Protein AF-A0A4R3TBH5-F1 (afdb_monomer_lite)

Radius of gyration: 34.15 Å; chains: 1; bounding box: 108×65×65 Å

pLDDT: mean 77.6, std 18.36, range [39.84, 97.88]

Secondary structure (DSSP, 8-state):
-------------SHHHHHHHHHHHHHHHHHHTTS--PPPPPHHHHHHHHHHHHHHTT-SSSSSTTTTPEESS-HHHHHHHHHHH---SHHHHHHHHHHHEE-TTTT----HHHHHHHHHHHHHHEE---SPPPTT--SPP-SS-EE--BTTB-S--GGGHHHHTT--

Structure (mmCIF, N/CA/C/O backbone):
data_AF-A0A4R3TBH5-F1
#
_entry.id   AF-A0A4R3TBH5-F1
#
loop_
_atom_site.group_PDB
_atom_site.id
_atom_site.type_symbol
_atom_site.label_atom_id
_atom_site.label_alt_id
_atom_site.label_comp_id
_atom_site.label_asym_id
_atom_site.label_entity_id
_atom_site.label_seq_id
_atom_site.pdbx_PDB_ins_code
_atom_site.Cartn_x
_atom_site.Cartn_y
_atom_site.Cartn_z
_atom_site.occupancy
_atom_site.B_iso_or_equiv
_atom_site.auth_seq_id
_atom_site.auth_comp_id
_atom_site.auth_asym_id
_atom_site.auth_atom_id
_atom_site.pdbx_PDB_model_num
ATOM 1 N N . MET A 1 1 ? 81.057 -55.301 42.235 1.00 45.53 1 MET A N 1
ATOM 2 C CA . MET A 1 1 ? 81.506 -53.895 42.272 1.00 45.53 1 MET A CA 1
ATOM 3 C C . MET A 1 1 ? 81.012 -53.244 40.993 1.00 45.53 1 MET A C 1
ATOM 5 O O . MET A 1 1 ? 81.399 -53.688 39.924 1.00 45.53 1 MET A O 1
ATOM 9 N N . GLY A 1 2 ? 80.065 -52.318 41.104 1.00 40.38 2 GLY A N 1
ATOM 10 C CA . GLY A 1 2 ? 79.446 -51.648 39.961 1.00 40.38 2 GLY A CA 1
ATOM 11 C C . GLY A 1 2 ? 78.121 -51.001 40.361 1.00 40.38 2 GLY A C 1
ATOM 12 O O . GLY A 1 2 ? 77.095 -51.674 40.309 1.00 40.38 2 GLY A O 1
ATOM 13 N N . PRO A 1 3 ? 78.126 -49.740 40.823 1.00 48.41 3 PRO A N 1
ATOM 14 C CA . PRO A 1 3 ? 76.918 -48.948 40.977 1.00 48.41 3 PRO A CA 1
ATOM 15 C C . PRO A 1 3 ? 76.662 -48.136 39.701 1.00 48.41 3 PRO A C 1
ATOM 17 O O . PRO A 1 3 ? 77.588 -47.771 38.980 1.00 48.41 3 PRO A O 1
ATOM 20 N N . GLY A 1 4 ? 75.398 -47.821 39.434 1.00 39.84 4 GLY A N 1
ATOM 21 C CA . GLY A 1 4 ? 75.028 -46.991 38.291 1.00 39.84 4 GLY A CA 1
ATOM 22 C C . GLY A 1 4 ? 73.540 -46.681 38.249 1.00 39.84 4 GLY A C 1
ATOM 23 O O . GLY A 1 4 ? 72.845 -47.100 37.332 1.00 39.84 4 GLY A O 1
ATOM 24 N N . MET A 1 5 ? 73.047 -45.961 39.259 1.00 46.31 5 MET A N 1
ATOM 25 C CA . MET A 1 5 ? 71.768 -45.248 39.189 1.00 46.31 5 MET A CA 1
ATOM 26 C C . MET A 1 5 ? 71.830 -44.178 38.091 1.00 46.31 5 MET A C 1
ATOM 28 O O . MET A 1 5 ? 72.753 -43.367 38.083 1.00 46.31 5 MET A O 1
ATOM 32 N N . SER A 1 6 ? 70.816 -44.109 37.226 1.00 48.06 6 SER A N 1
ATOM 33 C CA . SER A 1 6 ? 70.531 -42.899 36.449 1.00 48.06 6 SER A CA 1
ATOM 34 C C . SER A 1 6 ? 69.022 -42.697 36.301 1.00 48.06 6 SER A C 1
ATOM 36 O O . SER A 1 6 ? 68.305 -43.521 35.731 1.00 48.06 6 SER A O 1
ATOM 38 N N . ASN A 1 7 ? 68.565 -41.596 36.899 1.00 42.12 7 ASN A N 1
ATOM 39 C CA . ASN A 1 7 ? 67.198 -41.091 36.955 1.00 42.12 7 ASN A CA 1
ATOM 40 C C . ASN A 1 7 ? 66.649 -40.776 35.558 1.00 42.12 7 ASN A C 1
ATOM 42 O O . ASN A 1 7 ? 67.279 -40.047 34.794 1.00 42.12 7 ASN A O 1
ATOM 46 N N . LYS A 1 8 ? 65.416 -41.208 35.272 1.00 44.47 8 LYS A N 1
ATOM 47 C CA . LYS A 1 8 ? 64.608 -40.653 34.178 1.00 44.47 8 LYS A CA 1
ATOM 48 C C . LYS A 1 8 ? 63.532 -39.740 34.760 1.00 44.47 8 LYS A C 1
ATOM 50 O O . LYS A 1 8 ? 62.542 -40.196 35.322 1.00 44.47 8 LYS A O 1
ATOM 55 N N . THR A 1 9 ? 63.766 -38.442 34.635 1.00 49.91 9 THR A N 1
ATOM 56 C CA . THR A 1 9 ? 62.827 -37.351 34.898 1.00 49.91 9 THR A CA 1
ATOM 57 C C . THR A 1 9 ? 61.777 -37.274 33.786 1.00 49.91 9 THR A C 1
ATOM 59 O O . THR A 1 9 ? 62.105 -37.152 32.609 1.00 49.91 9 THR A O 1
ATOM 62 N N . THR A 1 10 ? 60.497 -37.329 34.151 1.00 52.97 10 THR A N 1
ATOM 63 C CA . THR A 1 10 ? 59.355 -37.150 33.237 1.00 52.97 10 THR A CA 1
ATOM 64 C C . THR A 1 10 ? 59.022 -35.659 33.087 1.00 52.97 10 THR A C 1
ATOM 66 O O . THR A 1 10 ? 58.769 -35.013 34.108 1.00 52.97 10 THR A O 1
ATOM 69 N N . PRO A 1 11 ? 58.929 -35.075 31.875 1.00 48.72 11 PRO A N 1
ATOM 70 C CA . PRO A 1 11 ? 58.460 -33.702 31.727 1.00 48.72 11 PRO A CA 1
ATOM 71 C C . PRO A 1 11 ? 56.922 -33.669 31.705 1.00 48.72 11 PRO A C 1
ATOM 73 O O . PRO A 1 11 ? 56.281 -33.979 30.703 1.00 48.72 11 PRO A O 1
ATOM 76 N N . ARG A 1 12 ? 56.307 -33.276 32.827 1.00 56.06 12 ARG A N 1
ATOM 77 C CA . ARG A 1 12 ? 54.903 -32.832 32.896 1.00 56.06 12 ARG A CA 1
ATOM 78 C C . ARG A 1 12 ? 54.863 -31.330 32.590 1.00 56.06 12 ARG A C 1
ATOM 80 O O . ARG A 1 12 ? 55.158 -30.539 33.475 1.00 56.06 12 ARG A O 1
ATOM 87 N N . GLY A 1 13 ? 54.524 -30.920 31.363 1.00 53.50 13 GLY A N 1
ATOM 88 C CA . GLY A 1 13 ? 54.484 -29.478 31.053 1.00 53.50 13 GLY A CA 1
ATOM 89 C C . GLY A 1 13 ? 53.771 -29.005 29.783 1.00 53.50 13 GLY A C 1
ATOM 90 O O . GLY A 1 13 ? 53.559 -27.805 29.642 1.00 53.50 13 GLY A O 1
ATOM 91 N N . THR A 1 14 ? 53.361 -29.883 28.865 1.00 52.31 14 THR A N 1
ATOM 92 C CA . THR A 1 14 ? 52.889 -29.446 27.529 1.00 52.31 14 THR A CA 1
ATOM 93 C C . THR A 1 14 ? 51.375 -29.517 27.317 1.00 52.31 14 THR A C 1
ATOM 95 O O . THR A 1 14 ? 50.858 -28.884 26.401 1.00 52.31 14 THR A O 1
ATOM 98 N N . ALA A 1 15 ? 50.628 -30.223 28.170 1.00 49.97 15 ALA A N 1
ATOM 99 C CA . ALA A 1 15 ? 49.200 -30.472 27.937 1.00 49.97 15 ALA A CA 1
ATOM 100 C C . ALA A 1 15 ? 48.269 -29.288 28.283 1.00 49.97 15 ALA A C 1
ATOM 102 O O . ALA A 1 15 ? 47.136 -29.247 27.808 1.00 49.97 15 ALA A O 1
ATOM 103 N N . LEU A 1 16 ? 48.721 -28.313 29.084 1.00 48.28 16 LEU A N 1
ATOM 104 C CA . LEU A 1 16 ? 47.851 -27.233 29.578 1.00 48.28 16 LEU A CA 1
ATOM 105 C C . LEU A 1 16 ? 47.762 -26.026 28.627 1.00 48.28 16 LEU A C 1
ATOM 107 O O . LEU A 1 16 ? 46.744 -25.341 28.599 1.00 48.28 16 LEU A O 1
ATOM 111 N N . ARG A 1 17 ? 48.783 -25.784 27.793 1.00 49.38 17 ARG A N 1
ATOM 112 C CA . ARG A 1 17 ? 48.779 -24.653 26.843 1.00 49.38 17 ARG A CA 1
ATOM 113 C C . ARG A 1 17 ? 47.897 -24.889 25.613 1.00 49.38 17 ARG A C 1
ATOM 115 O O . ARG A 1 17 ? 47.441 -23.927 25.007 1.00 49.38 17 ARG A O 1
ATOM 122 N N . LEU A 1 18 ? 47.611 -26.147 25.272 1.00 46.03 18 LEU A N 1
ATOM 123 C CA . LEU A 1 18 ? 46.860 -26.481 24.059 1.00 46.03 18 LEU A CA 1
ATOM 124 C C . LEU A 1 18 ? 45.334 -26.409 24.247 1.00 46.03 18 LEU A C 1
ATOM 126 O O . LEU A 1 18 ? 44.622 -26.152 23.286 1.00 46.03 18 LEU A O 1
ATOM 130 N N . ARG A 1 19 ? 44.813 -26.565 25.475 1.00 50.53 19 ARG A N 1
ATOM 131 C CA . ARG A 1 19 ? 43.356 -26.507 25.725 1.00 50.53 19 ARG A CA 1
ATOM 132 C C . ARG A 1 19 ? 42.784 -25.090 25.846 1.00 50.53 19 ARG A C 1
ATOM 134 O O . ARG A 1 19 ? 41.609 -24.897 25.554 1.00 50.53 19 ARG A O 1
ATOM 141 N N . LEU A 1 20 ? 43.600 -24.103 26.217 1.00 46.81 20 LEU A N 1
ATOM 142 C CA . LEU A 1 20 ? 43.187 -22.692 26.273 1.00 46.81 20 LEU A CA 1
ATOM 143 C C . LEU A 1 20 ? 43.110 -22.047 24.879 1.00 46.81 20 LEU A C 1
ATOM 145 O O . LEU A 1 20 ? 42.206 -21.256 24.624 1.00 46.81 20 LEU A O 1
ATOM 149 N N . ALA A 1 21 ? 43.995 -22.435 23.955 1.00 49.59 21 ALA A N 1
ATOM 150 C CA . ALA A 1 21 ? 43.977 -21.930 22.581 1.00 49.59 21 ALA A CA 1
ATOM 151 C C . ALA A 1 21 ? 42.740 -22.409 21.796 1.00 49.59 21 ALA A C 1
ATOM 153 O O . ALA A 1 21 ? 42.137 -21.635 21.058 1.00 49.59 21 ALA A O 1
ATOM 154 N N . SER A 1 22 ? 42.308 -23.660 21.992 1.00 52.25 22 SER A N 1
ATOM 155 C CA . SER A 1 22 ? 41.132 -24.216 21.306 1.00 52.25 22 SER A CA 1
ATOM 156 C C . SER A 1 22 ? 39.809 -23.617 21.793 1.00 52.25 22 SER A C 1
ATOM 158 O O . SER A 1 22 ? 38.912 -23.394 20.986 1.00 52.25 22 SER A O 1
ATOM 160 N N . ALA A 1 23 ? 39.683 -23.310 23.088 1.00 51.31 23 ALA A N 1
ATOM 161 C CA . ALA A 1 23 ? 38.481 -22.672 23.626 1.00 51.31 23 ALA A CA 1
ATOM 162 C C . ALA A 1 23 ? 38.328 -21.223 23.127 1.00 51.31 23 ALA A C 1
ATOM 164 O O . ALA A 1 23 ? 37.222 -20.800 22.797 1.00 51.31 23 ALA A O 1
ATOM 165 N N . LEU A 1 24 ? 39.432 -20.479 22.987 1.00 52.69 24 LEU A N 1
ATOM 166 C CA . LEU A 1 24 ? 39.402 -19.102 22.485 1.00 52.69 24 LEU A CA 1
ATOM 167 C C . LEU A 1 24 ? 39.032 -19.038 20.988 1.00 52.69 24 LEU A C 1
ATOM 169 O O . LEU A 1 24 ? 38.261 -18.176 20.575 1.00 52.69 24 LEU A O 1
ATOM 173 N N . VAL A 1 25 ? 39.524 -19.989 20.185 1.00 53.66 25 VAL A N 1
ATOM 174 C CA . VAL A 1 25 ? 39.251 -20.056 18.737 1.00 53.66 25 VAL A CA 1
ATOM 175 C C . VAL A 1 25 ? 37.814 -20.500 18.440 1.00 53.66 25 VAL A C 1
ATOM 177 O O . VAL A 1 25 ? 37.163 -19.912 17.580 1.00 53.66 25 VAL A O 1
ATOM 180 N N . VAL A 1 26 ? 37.277 -21.478 19.177 1.00 54.00 26 VAL A N 1
ATOM 181 C CA . VAL A 1 26 ? 35.885 -21.941 18.995 1.00 54.00 26 VAL A CA 1
ATOM 182 C C . VAL A 1 26 ? 34.874 -20.867 19.419 1.00 54.00 26 VAL A C 1
ATOM 184 O O . VAL A 1 26 ? 33.844 -20.703 18.769 1.00 54.00 26 VAL A O 1
ATOM 187 N N . THR A 1 27 ? 35.190 -20.072 20.447 1.00 53.66 27 THR A N 1
ATOM 188 C CA . THR A 1 27 ? 34.311 -18.977 20.895 1.00 53.66 27 THR A CA 1
ATOM 189 C C . THR A 1 27 ? 34.286 -17.813 19.892 1.00 53.66 27 THR A C 1
ATOM 191 O O . THR A 1 27 ? 33.215 -17.272 19.625 1.00 53.66 27 THR A O 1
ATOM 194 N N . SER A 1 28 ? 35.419 -17.481 19.255 1.00 53.31 28 SER A N 1
ATOM 195 C CA . SER A 1 28 ? 35.467 -16.467 18.182 1.00 53.31 28 SER A CA 1
ATOM 196 C C . SER A 1 28 ? 34.707 -16.873 16.914 1.00 53.31 28 SER A C 1
ATOM 198 O O . SER A 1 28 ? 34.148 -16.011 16.239 1.00 53.31 28 SER A O 1
ATOM 200 N N . ILE A 1 29 ? 34.640 -18.169 16.591 1.00 53.88 29 ILE A N 1
ATOM 201 C CA . ILE A 1 29 ? 33.899 -18.658 15.416 1.00 53.88 29 ILE A CA 1
ATOM 202 C C . ILE A 1 29 ? 32.378 -18.579 15.646 1.00 53.88 29 ILE A C 1
ATOM 204 O O . ILE A 1 29 ? 31.646 -18.200 14.734 1.00 53.88 29 ILE A O 1
ATOM 208 N N . CYS A 1 30 ? 31.889 -18.840 16.865 1.00 52.09 30 CYS A N 1
ATOM 209 C CA . CYS A 1 30 ? 30.459 -18.720 17.184 1.00 52.09 30 CYS A CA 1
ATOM 210 C C . CYS A 1 30 ? 29.938 -17.272 17.174 1.00 52.09 30 CYS A C 1
ATOM 212 O O . CYS A 1 30 ? 28.779 -17.054 16.835 1.00 52.09 30 CYS A O 1
ATOM 214 N N . VAL A 1 31 ? 30.765 -16.276 17.512 1.00 54.19 31 VAL A N 1
ATOM 215 C CA . VAL A 1 31 ? 30.339 -14.861 17.501 1.00 54.19 31 VAL A CA 1
ATOM 216 C C . VAL A 1 31 ? 30.201 -14.320 16.070 1.00 54.19 31 VAL A C 1
ATOM 218 O O . VAL A 1 31 ? 29.324 -13.500 15.807 1.00 54.19 31 VAL A O 1
ATOM 221 N N . ALA A 1 32 ? 31.003 -14.814 15.121 1.00 54.16 32 ALA A N 1
ATOM 222 C CA . ALA A 1 32 ? 30.981 -14.346 13.734 1.00 54.16 32 ALA A CA 1
ATOM 223 C C . ALA A 1 32 ? 29.766 -14.840 12.923 1.00 54.16 32 ALA A C 1
ATOM 225 O O . ALA A 1 32 ? 29.338 -14.158 11.995 1.00 54.16 32 ALA A O 1
ATOM 226 N N . LEU A 1 33 ? 29.180 -15.995 13.267 1.00 54.25 33 LEU A N 1
ATOM 227 C CA . LEU A 1 33 ? 28.026 -16.540 12.534 1.00 54.25 33 LEU A CA 1
ATOM 228 C C . LEU A 1 33 ? 26.686 -15.874 12.892 1.00 54.25 33 LEU A C 1
ATOM 230 O O . LEU A 1 33 ? 25.725 -16.015 12.142 1.00 54.25 33 LEU A O 1
ATOM 234 N N . CYS A 1 34 ? 26.608 -15.133 13.998 1.00 52.22 34 CYS A N 1
ATOM 235 C CA . CYS A 1 34 ? 25.347 -14.568 14.489 1.00 52.22 34 CYS A CA 1
ATOM 236 C C . CYS A 1 34 ? 25.100 -13.104 14.076 1.00 52.22 34 CYS A C 1
ATOM 238 O O . CYS A 1 34 ? 24.069 -12.551 14.448 1.00 52.22 34 CYS A O 1
ATOM 240 N N . ALA A 1 35 ? 26.018 -12.458 13.344 1.00 57.47 35 ALA A N 1
ATOM 241 C CA . ALA A 1 35 ? 26.038 -10.993 13.225 1.00 57.47 35 ALA A CA 1
ATOM 242 C C . ALA A 1 35 ? 25.797 -10.406 11.821 1.00 57.47 35 ALA A C 1
ATOM 244 O O . ALA A 1 35 ? 25.933 -9.198 11.664 1.00 57.47 35 ALA A O 1
ATOM 245 N N . ASN A 1 36 ? 25.424 -11.192 10.805 1.00 55.31 36 ASN A N 1
ATOM 246 C CA . ASN A 1 36 ? 25.285 -10.655 9.443 1.00 55.31 36 ASN A CA 1
ATOM 247 C C . ASN A 1 36 ? 23.892 -10.887 8.838 1.00 55.31 36 ASN A C 1
ATOM 249 O O . ASN A 1 36 ? 23.734 -11.582 7.838 1.00 55.31 36 ASN A O 1
ATOM 253 N N . THR A 1 37 ? 22.862 -10.280 9.432 1.00 61.84 37 THR A N 1
ATOM 254 C CA . THR A 1 37 ? 21.603 -10.042 8.713 1.00 61.84 37 THR A CA 1
ATOM 255 C C . THR A 1 37 ? 21.818 -8.852 7.782 1.00 61.84 37 THR A C 1
ATOM 257 O O . THR A 1 37 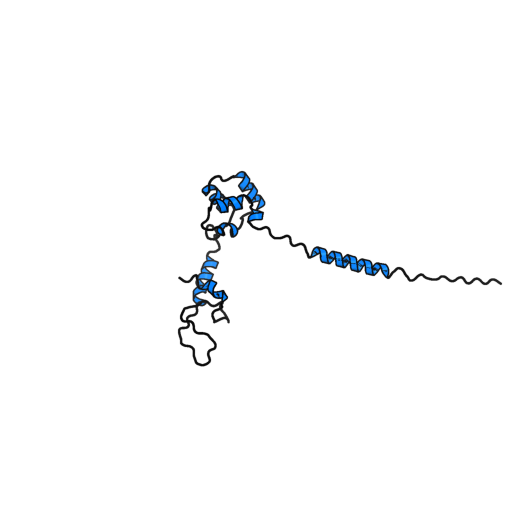? 21.824 -7.707 8.236 1.00 61.84 37 THR A O 1
ATOM 260 N N . ALA A 1 38 ? 22.052 -9.108 6.493 1.00 69.00 38 ALA A N 1
ATOM 261 C CA . ALA A 1 38 ? 22.072 -8.041 5.496 1.00 69.00 38 ALA A CA 1
ATOM 262 C C . ALA A 1 38 ? 20.735 -7.270 5.546 1.00 69.00 38 ALA A C 1
ATOM 264 O O . ALA A 1 38 ? 19.687 -7.903 5.718 1.00 69.00 38 ALA A O 1
ATOM 265 N N . PRO A 1 39 ? 20.747 -5.930 5.440 1.00 75.12 39 PRO A N 1
ATOM 266 C CA . PRO A 1 39 ? 19.519 -5.147 5.440 1.00 75.12 39 PRO A CA 1
ATOM 267 C C . PRO A 1 39 ? 18.619 -5.585 4.280 1.00 75.12 39 PRO A C 1
ATOM 269 O O . PRO A 1 39 ? 19.092 -5.801 3.164 1.00 75.12 39 PRO A O 1
ATOM 272 N N . VAL A 1 40 ? 17.320 -5.734 4.554 1.00 77.75 40 VAL A N 1
ATOM 273 C CA . VAL A 1 40 ? 16.323 -5.982 3.506 1.00 77.75 40 VAL A CA 1
ATOM 274 C C . VAL A 1 40 ? 16.304 -4.747 2.596 1.00 77.75 40 VAL A C 1
ATOM 276 O O . VAL A 1 40 ? 16.141 -3.643 3.121 1.00 77.75 40 VAL A O 1
ATOM 279 N N . PRO A 1 41 ? 16.501 -4.898 1.274 1.00 85.69 41 PRO A N 1
ATOM 280 C CA . PRO A 1 41 ? 16.527 -3.762 0.360 1.00 85.69 41 PRO A CA 1
ATOM 281 C C . PRO A 1 41 ? 15.173 -3.053 0.363 1.00 85.69 41 PRO A C 1
ATOM 283 O O . PRO A 1 41 ? 14.124 -3.703 0.382 1.00 85.69 41 PRO A O 1
ATOM 286 N N . SER A 1 42 ? 15.189 -1.720 0.352 1.00 89.00 42 SER A N 1
ATOM 287 C CA . SER A 1 42 ? 13.956 -0.946 0.214 1.00 89.00 42 SER A CA 1
ATOM 288 C C . SER A 1 42 ? 13.378 -1.104 -1.201 1.00 89.00 42 SER A C 1
ATOM 290 O O . SER A 1 42 ? 14.117 -1.446 -2.126 1.00 89.00 42 SER A O 1
ATOM 292 N N . PRO A 1 43 ? 12.086 -0.809 -1.434 1.00 87.56 43 PRO A N 1
ATOM 293 C CA . PRO A 1 43 ? 11.524 -0.811 -2.787 1.00 87.56 43 PRO A CA 1
ATOM 294 C C . PRO A 1 43 ? 12.276 0.107 -3.763 1.00 87.56 43 PRO A C 1
ATOM 296 O O . PRO A 1 43 ? 12.422 -0.231 -4.936 1.00 87.56 43 PRO A O 1
ATOM 299 N N . ALA A 1 44 ? 12.812 1.232 -3.279 1.00 89.81 44 ALA A N 1
ATOM 300 C CA . ALA A 1 44 ? 13.654 2.112 -4.083 1.00 89.81 44 ALA A CA 1
ATOM 301 C C . ALA A 1 44 ? 14.973 1.427 -4.482 1.00 89.81 44 ALA A C 1
ATOM 303 O O . ALA A 1 44 ? 15.355 1.478 -5.650 1.00 89.81 44 ALA A O 1
ATOM 304 N N . ASP A 1 45 ? 15.620 0.714 -3.553 1.00 91.44 45 ASP A N 1
ATOM 305 C CA . ASP A 1 45 ? 16.836 -0.064 -3.846 1.00 91.44 45 ASP A CA 1
ATOM 306 C C . ASP A 1 45 ? 16.547 -1.241 -4.788 1.00 91.44 45 ASP A C 1
ATOM 308 O O . ASP A 1 45 ? 17.385 -1.630 -5.599 1.00 91.44 45 ASP A O 1
ATOM 312 N N . GLN A 1 46 ? 15.355 -1.823 -4.671 1.00 91.62 46 GLN A N 1
ATOM 313 C CA . GLN A 1 46 ? 14.960 -3.036 -5.374 1.00 91.62 46 GLN A CA 1
ATOM 314 C C . GLN A 1 46 ? 14.522 -2.781 -6.823 1.00 91.62 46 GLN A C 1
ATOM 316 O O . GLN A 1 46 ? 14.772 -3.627 -7.683 1.00 91.62 46 GLN A O 1
ATOM 321 N N . TYR A 1 47 ? 13.878 -1.641 -7.097 1.00 94.69 47 TYR A N 1
ATOM 322 C CA . TYR A 1 47 ? 13.297 -1.331 -8.411 1.00 94.69 47 TYR A CA 1
ATOM 323 C C . TYR A 1 47 ? 13.915 -0.112 -9.108 1.00 94.69 47 TYR A C 1
ATOM 325 O O . TYR A 1 47 ? 13.657 0.083 -10.294 1.00 94.69 47 TYR A O 1
ATOM 333 N N . GLY A 1 48 ? 14.745 0.690 -8.430 1.00 93.75 48 GLY A N 1
ATOM 334 C CA . GLY A 1 48 ? 15.551 1.755 -9.041 1.00 93.75 48 GLY A CA 1
ATOM 335 C C . GLY A 1 48 ? 14.775 2.633 -10.030 1.00 93.75 48 GLY A C 1
ATOM 336 O O . GLY A 1 48 ? 13.855 3.345 -9.641 1.00 93.75 48 GLY A O 1
ATOM 337 N N . ALA A 1 49 ? 15.124 2.546 -11.319 1.00 94.62 49 ALA A N 1
ATOM 338 C CA . ALA A 1 49 ? 14.498 3.322 -12.394 1.00 94.62 49 ALA A CA 1
ATOM 339 C C . ALA A 1 49 ? 12.975 3.133 -12.484 1.00 94.62 49 ALA A C 1
ATOM 341 O O . ALA A 1 49 ? 12.251 4.115 -12.602 1.00 94.62 49 ALA A O 1
ATOM 342 N N . LEU A 1 50 ? 12.473 1.900 -12.336 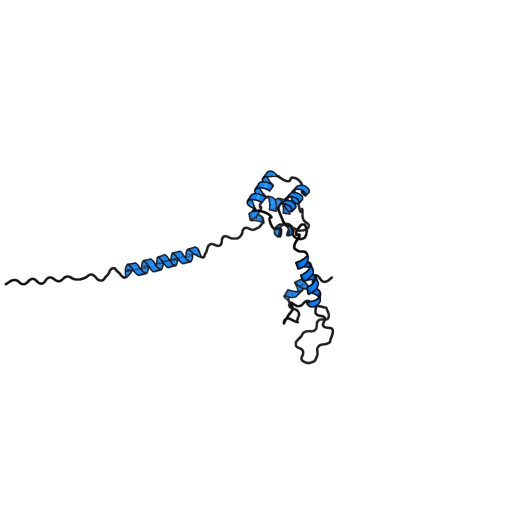1.00 96.12 50 LEU A N 1
ATOM 343 C CA . LEU A 1 50 ? 11.030 1.646 -12.325 1.00 96.12 50 LEU A CA 1
ATOM 344 C C . LEU A 1 50 ? 10.354 2.392 -11.166 1.00 96.12 50 LEU A C 1
ATOM 346 O O . LEU A 1 50 ? 9.281 2.958 -11.342 1.00 96.12 50 LEU A O 1
ATOM 350 N N . PHE A 1 51 ? 10.979 2.409 -9.985 1.00 95.94 51 PHE A N 1
ATOM 351 C CA . PHE A 1 51 ? 10.451 3.150 -8.841 1.00 95.94 51 PHE A CA 1
ATOM 352 C C . PHE A 1 51 ? 10.413 4.654 -9.128 1.00 95.94 51 PHE A C 1
ATOM 354 O O . PHE A 1 51 ? 9.368 5.273 -8.943 1.00 95.94 51 PHE A O 1
ATOM 361 N N . SER A 1 52 ? 11.510 5.231 -9.623 1.00 95.19 52 SER A N 1
ATOM 362 C CA . SER A 1 52 ? 11.560 6.651 -9.992 1.00 95.19 52 SER A CA 1
ATOM 363 C C . SER A 1 52 ? 10.486 7.013 -11.016 1.00 95.19 52 SER A C 1
ATOM 365 O O . SER A 1 52 ? 9.695 7.921 -10.765 1.00 95.19 52 SER A O 1
ATOM 367 N N . ASP A 1 53 ? 10.376 6.251 -12.104 1.00 95.56 53 ASP A N 1
ATOM 368 C CA . ASP A 1 53 ? 9.413 6.521 -13.172 1.00 95.56 53 ASP A CA 1
ATOM 369 C C . ASP A 1 53 ? 7.970 6.475 -12.658 1.00 95.56 53 ASP A C 1
ATOM 371 O O . ASP A 1 53 ? 7.153 7.326 -13.017 1.00 95.56 53 ASP A O 1
ATOM 375 N N . VAL A 1 54 ? 7.646 5.521 -11.779 1.00 95.31 54 VAL A N 1
ATOM 376 C CA . VAL A 1 54 ? 6.313 5.407 -11.167 1.00 95.31 54 VAL A CA 1
ATOM 377 C C . VAL A 1 54 ? 5.992 6.618 -10.287 1.00 95.31 54 VAL A C 1
ATOM 379 O O . VAL A 1 54 ? 4.889 7.166 -10.383 1.00 95.31 54 VAL A O 1
ATOM 382 N N . GLN A 1 55 ? 6.942 7.059 -9.457 1.00 94.06 55 GLN A N 1
ATOM 383 C CA . GLN A 1 55 ? 6.740 8.181 -8.537 1.00 94.06 55 GLN A CA 1
ATOM 384 C C . GLN A 1 55 ? 6.686 9.531 -9.271 1.00 94.06 55 GLN A C 1
ATOM 386 O O . GLN A 1 55 ? 5.872 10.389 -8.924 1.00 94.06 55 GLN A O 1
ATOM 391 N N . GLU A 1 56 ? 7.517 9.722 -10.297 1.00 94.69 56 GLU A N 1
ATOM 392 C CA . GLU A 1 56 ? 7.604 10.967 -11.069 1.00 9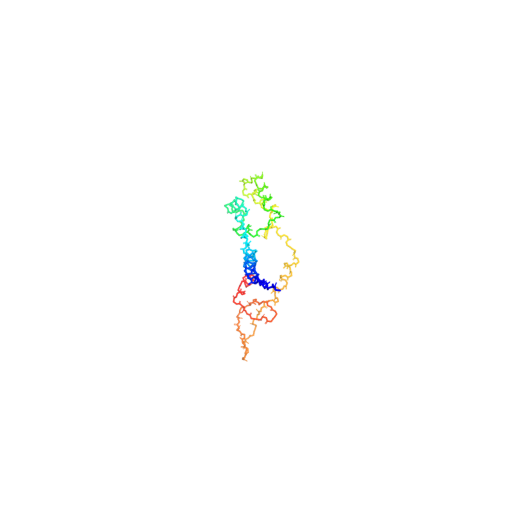4.69 56 GLU A CA 1
ATOM 393 C C . GLU A 1 56 ? 6.404 11.157 -12.001 1.00 94.69 56 GLU A C 1
ATOM 395 O O . GLU A 1 56 ? 5.849 12.256 -12.075 1.00 94.69 56 GLU A O 1
ATOM 400 N N . ASN A 1 57 ? 5.939 10.084 -12.653 1.00 94.75 57 ASN A N 1
ATOM 401 C CA . ASN A 1 57 ? 4.774 10.137 -13.543 1.00 94.75 57 ASN A CA 1
ATOM 402 C C . ASN A 1 57 ? 3.430 10.136 -12.796 1.00 94.75 57 ASN A C 1
ATOM 404 O O . ASN A 1 57 ? 2.388 10.270 -13.439 1.00 94.75 57 ASN A O 1
ATOM 408 N N . LYS A 1 58 ? 3.431 9.985 -11.460 1.00 93.44 58 LYS A N 1
ATOM 409 C CA . LYS A 1 58 ? 2.234 10.015 -10.594 1.00 93.44 58 LYS A CA 1
ATOM 410 C C . LYS A 1 58 ? 1.081 9.162 -11.135 1.00 93.44 58 LYS A C 1
ATOM 412 O O . LYS A 1 58 ? -0.066 9.596 -11.207 1.00 93.44 58 LYS A O 1
ATOM 417 N N . ILE A 1 59 ? 1.397 7.932 -11.540 1.00 95.19 59 ILE A N 1
ATOM 418 C CA . ILE A 1 59 ? 0.434 7.017 -12.179 1.00 95.19 59 ILE A CA 1
ATOM 419 C C . ILE A 1 59 ? -0.625 6.451 -11.207 1.00 95.19 59 ILE A C 1
ATOM 421 O O . ILE A 1 59 ? -1.565 5.778 -11.642 1.00 95.19 59 ILE A O 1
ATOM 425 N N . PHE A 1 60 ? -0.465 6.717 -9.907 1.00 94.31 60 PHE A N 1
ATOM 426 C CA . PHE A 1 60 ? -1.391 6.397 -8.820 1.00 94.31 60 PHE A CA 1
ATOM 427 C C . PHE A 1 60 ? -1.762 7.666 -8.040 1.00 94.31 60 PHE A C 1
ATOM 429 O O . PHE A 1 60 ? -1.057 8.671 -8.117 1.00 94.31 60 PHE A O 1
ATOM 436 N N . GLU A 1 61 ? -2.868 7.611 -7.290 1.00 89.19 61 GLU A N 1
ATOM 437 C CA . GLU A 1 61 ? -3.398 8.759 -6.534 1.00 89.19 61 GLU A CA 1
ATOM 438 C C . GLU A 1 61 ? -2.430 9.259 -5.452 1.00 89.19 61 GLU A C 1
ATOM 440 O O . GLU A 1 61 ? -2.375 10.458 -5.172 1.00 89.19 61 GLU A O 1
ATOM 445 N N . ASP A 1 62 ? -1.629 8.356 -4.881 1.00 90.12 62 ASP A N 1
ATOM 446 C CA . ASP A 1 62 ? -0.618 8.667 -3.879 1.00 90.12 62 ASP A CA 1
ATOM 447 C C . ASP A 1 62 ? 0.709 7.925 -4.134 1.00 90.12 62 ASP A C 1
ATOM 449 O O . ASP A 1 62 ? 0.779 6.922 -4.846 1.00 90.12 62 ASP A O 1
ATOM 453 N N . GLY A 1 63 ? 1.786 8.429 -3.523 1.00 87.88 63 GLY A N 1
ATOM 454 C CA . GLY A 1 63 ? 3.139 7.878 -3.665 1.00 87.88 63 GLY A CA 1
ATOM 455 C C . GLY A 1 63 ? 3.437 6.647 -2.801 1.00 87.88 63 GLY A C 1
ATOM 456 O O . GLY A 1 63 ? 4.569 6.168 -2.816 1.00 87.88 63 GLY A O 1
ATOM 457 N N . LYS A 1 64 ? 2.470 6.156 -2.022 1.00 91.88 64 LYS A N 1
ATOM 458 C CA . LYS A 1 64 ? 2.578 4.952 -1.188 1.00 91.88 64 LYS A CA 1
ATOM 459 C C . LYS A 1 64 ? 1.952 3.733 -1.870 1.00 91.88 64 LYS A C 1
ATOM 461 O O . LYS A 1 64 ? 2.392 2.615 -1.618 1.00 91.88 64 LYS A O 1
ATOM 466 N N . THR A 1 65 ? 1.013 3.942 -2.789 1.00 92.94 65 THR A N 1
ATOM 467 C CA . THR A 1 65 ? 0.319 2.883 -3.530 1.00 92.94 65 THR A CA 1
ATOM 468 C C . THR A 1 65 ? 1.289 1.877 -4.164 1.00 92.94 65 THR A C 1
ATOM 470 O O . THR A 1 65 ? 1.091 0.671 -4.036 1.00 92.94 65 THR A O 1
AT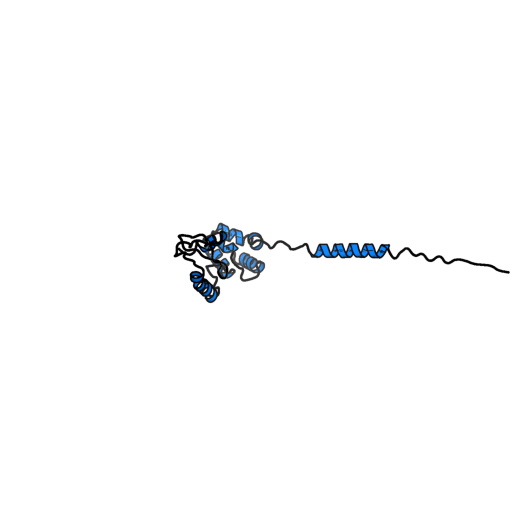OM 473 N N . PHE A 1 66 ? 2.367 2.341 -4.810 1.00 94.25 66 PHE A N 1
ATOM 474 C CA . PHE A 1 66 ? 3.365 1.442 -5.404 1.00 94.25 66 PHE A CA 1
ATOM 475 C C . PHE A 1 66 ? 4.296 0.798 -4.368 1.00 94.25 66 PHE A C 1
ATOM 477 O O . PHE A 1 66 ? 4.672 -0.359 -4.519 1.00 94.25 66 PHE A O 1
ATOM 484 N N . VAL A 1 67 ? 4.632 1.516 -3.292 1.00 93.81 67 VAL A N 1
ATOM 485 C CA . VAL A 1 67 ? 5.455 0.996 -2.183 1.00 93.81 67 VAL A CA 1
ATOM 486 C C . VAL A 1 67 ? 4.781 -0.201 -1.508 1.00 93.81 67 VAL A C 1
ATOM 488 O O . VAL A 1 67 ? 5.462 -1.133 -1.090 1.00 93.81 67 VAL A O 1
ATOM 491 N N . ASP A 1 68 ? 3.450 -0.185 -1.432 1.00 93.19 68 ASP A N 1
ATOM 492 C CA . ASP A 1 68 ? 2.647 -1.266 -0.855 1.00 93.19 68 ASP A CA 1
ATOM 493 C C . ASP A 1 68 ? 2.280 -2.358 -1.879 1.00 93.19 68 ASP A C 1
ATOM 495 O O . ASP A 1 68 ? 1.613 -3.338 -1.534 1.00 93.19 68 ASP A O 1
ATOM 499 N N . ALA A 1 69 ? 2.698 -2.212 -3.141 1.00 94.06 69 ALA A N 1
ATOM 500 C CA . ALA A 1 69 ? 2.429 -3.193 -4.177 1.00 94.06 69 ALA A CA 1
ATOM 501 C C . ALA A 1 69 ? 3.320 -4.433 -4.015 1.00 94.06 69 ALA A C 1
ATOM 503 O O . ALA A 1 69 ? 4.525 -4.353 -3.778 1.00 94.06 69 ALA A O 1
ATOM 504 N N . VAL A 1 70 ? 2.724 -5.611 -4.190 1.00 93.81 70 VAL A N 1
ATOM 505 C CA . VAL A 1 70 ? 3.419 -6.893 -4.043 1.00 93.81 70 VAL A CA 1
ATOM 506 C C . VAL A 1 70 ? 3.842 -7.401 -5.424 1.00 93.81 70 VAL A C 1
ATOM 508 O O . VAL A 1 70 ? 2.978 -7.560 -6.291 1.00 93.81 70 VAL A O 1
ATOM 511 N N . PRO A 1 71 ? 5.133 -7.686 -5.668 1.00 95.25 71 PRO A N 1
ATOM 512 C CA . PRO A 1 71 ? 5.575 -8.215 -6.954 1.00 95.25 71 PRO A CA 1
ATOM 513 C C . PRO A 1 71 ? 5.006 -9.619 -7.186 1.00 95.25 71 PRO A C 1
ATOM 515 O O . PRO A 1 71 ? 4.986 -10.459 -6.286 1.00 95.25 71 PRO A O 1
ATOM 518 N N . ARG A 1 72 ? 4.553 -9.902 -8.411 1.00 94.81 72 ARG A N 1
ATOM 519 C CA . ARG A 1 72 ? 4.023 -11.228 -8.783 1.00 94.81 72 ARG A CA 1
ATOM 520 C C . ARG A 1 72 ? 5.120 -12.264 -9.009 1.00 94.81 72 ARG A C 1
ATOM 522 O O . ARG A 1 72 ? 4.868 -13.459 -8.887 1.00 94.81 72 ARG A O 1
ATOM 529 N N . THR A 1 73 ? 6.316 -11.813 -9.372 1.00 95.00 73 THR A N 1
ATOM 530 C CA . THR A 1 73 ? 7.488 -12.656 -9.632 1.00 95.00 73 THR A CA 1
ATOM 531 C C . THR A 1 73 ? 8.735 -12.048 -9.006 1.00 95.00 73 THR A C 1
ATOM 533 O O . THR A 1 73 ? 8.686 -10.956 -8.452 1.00 95.00 73 THR A O 1
ATOM 536 N N . ASP A 1 74 ? 9.867 -12.737 -9.128 1.00 95.25 74 ASP A N 1
ATOM 537 C CA . ASP A 1 74 ? 11.148 -12.224 -8.657 1.00 95.25 74 ASP A CA 1
ATOM 538 C C . ASP A 1 74 ? 11.456 -10.806 -9.216 1.00 95.25 74 ASP A C 1
ATOM 540 O O . ASP A 1 74 ? 11.328 -10.591 -10.430 1.00 95.25 74 ASP A O 1
ATOM 544 N N . PRO A 1 75 ? 11.878 -9.849 -8.367 1.00 94.88 75 PRO A N 1
ATOM 545 C CA . PRO A 1 75 ? 12.170 -8.470 -8.758 1.00 94.88 75 PRO A CA 1
ATOM 546 C C . PRO A 1 75 ? 13.152 -8.338 -9.922 1.00 94.88 75 PRO A C 1
ATOM 548 O O . PRO A 1 75 ? 12.930 -7.521 -10.813 1.00 94.88 75 PRO A O 1
ATOM 551 N N . ALA A 1 76 ? 14.199 -9.168 -9.987 1.00 95.00 76 ALA A N 1
ATOM 552 C CA . ALA A 1 76 ? 15.159 -9.107 -11.089 1.00 95.00 76 ALA A CA 1
ATOM 553 C C . ALA A 1 76 ? 14.515 -9.531 -12.418 1.00 95.00 76 ALA A C 1
ATOM 555 O O . ALA A 1 76 ? 14.880 -9.052 -13.493 1.00 95.00 76 ALA A O 1
ATOM 556 N N . THR A 1 77 ? 13.517 -10.416 -12.372 1.00 97.12 77 THR A N 1
ATOM 557 C CA . THR A 1 77 ? 12.724 -10.772 -13.555 1.00 97.12 77 THR A CA 1
ATOM 558 C C . THR A 1 77 ? 11.819 -9.627 -13.991 1.00 97.12 77 THR A C 1
ATOM 560 O O . THR A 1 77 ? 11.767 -9.339 -15.185 1.00 97.12 77 THR A O 1
ATOM 563 N N . ILE A 1 78 ? 11.174 -8.940 -13.047 1.00 97.12 78 ILE A N 1
ATOM 564 C CA . ILE A 1 78 ? 10.348 -7.762 -13.340 1.00 97.12 78 ILE A CA 1
ATOM 565 C C . ILE A 1 78 ? 11.203 -6.655 -13.962 1.00 97.12 78 ILE A C 1
ATOM 567 O O . ILE A 1 78 ? 10.838 -6.130 -15.010 1.00 97.12 78 ILE A O 1
ATOM 571 N N . MET A 1 79 ? 12.381 -6.367 -13.401 1.00 97.00 79 MET A N 1
ATOM 572 C CA . MET A 1 79 ? 13.286 -5.353 -13.951 1.00 97.00 79 MET A CA 1
ATOM 573 C C . MET A 1 79 ? 13.775 -5.709 -15.360 1.00 97.00 79 MET A C 1
ATOM 575 O O . MET A 1 79 ? 13.801 -4.846 -16.229 1.00 97.00 79 MET A O 1
ATOM 579 N N . ARG A 1 80 ? 14.063 -6.984 -15.660 1.00 96.94 80 ARG A N 1
ATOM 580 C CA . ARG A 1 80 ? 14.377 -7.402 -17.043 1.00 96.94 80 ARG A CA 1
ATOM 581 C C . ARG A 1 80 ? 13.212 -7.181 -18.007 1.00 96.94 80 ARG A C 1
ATOM 583 O O . ARG A 1 80 ? 13.437 -6.776 -19.143 1.00 96.94 80 ARG A O 1
ATOM 590 N N . LYS A 1 81 ? 11.978 -7.457 -17.578 1.00 97.12 81 LYS A N 1
ATOM 591 C CA . LYS A 1 81 ? 10.786 -7.182 -18.392 1.00 97.12 81 LYS A CA 1
ATOM 592 C C . LYS A 1 81 ? 10.579 -5.683 -18.590 1.00 97.12 81 LYS A C 1
ATOM 594 O O . LYS A 1 81 ? 10.220 -5.280 -19.688 1.00 97.12 81 LYS A O 1
ATOM 599 N N . PHE A 1 82 ? 10.834 -4.878 -17.561 1.00 97.00 82 PHE A N 1
ATOM 600 C CA . PHE A 1 82 ? 10.759 -3.422 -17.629 1.00 97.00 82 PHE A CA 1
ATOM 601 C C . PHE A 1 82 ? 11.748 -2.864 -18.658 1.00 97.00 82 PHE A C 1
ATOM 603 O O . PHE A 1 82 ? 11.346 -2.143 -19.566 1.00 97.00 82 PHE A O 1
ATOM 610 N N . GLU A 1 83 ? 13.007 -3.306 -18.603 1.00 95.62 83 GLU A N 1
ATOM 611 C CA . GLU A 1 83 ? 14.046 -2.934 -19.572 1.00 95.62 83 GLU A CA 1
ATOM 612 C C . GLU A 1 83 ? 13.745 -3.401 -21.004 1.00 95.62 83 GLU A C 1
ATOM 614 O O . GLU A 1 83 ? 14.212 -2.793 -21.966 1.00 95.62 83 GLU A O 1
ATOM 619 N N . ALA A 1 84 ? 12.980 -4.483 -21.170 1.00 96.06 84 ALA A N 1
ATOM 620 C CA . ALA A 1 84 ? 12.556 -4.963 -22.482 1.00 96.06 84 ALA A CA 1
ATOM 621 C C . ALA A 1 84 ? 11.336 -4.200 -23.023 1.00 96.06 84 ALA A C 1
ATOM 623 O O . ALA A 1 84 ? 11.269 -3.926 -24.219 1.00 96.06 84 ALA A O 1
ATOM 624 N N . ALA A 1 85 ? 10.374 -3.872 -22.157 1.00 94.94 85 ALA A N 1
ATOM 625 C CA . ALA A 1 85 ? 9.139 -3.192 -22.529 1.00 94.94 85 ALA A CA 1
ATOM 626 C C . ALA A 1 85 ? 9.335 -1.685 -22.737 1.00 94.94 85 ALA A C 1
ATOM 628 O O . ALA A 1 85 ? 8.701 -1.123 -23.624 1.00 94.94 85 ALA A O 1
ATOM 629 N N . LYS A 1 86 ? 10.196 -1.052 -21.925 1.00 94.19 86 LYS A N 1
ATOM 630 C CA . LYS A 1 86 ? 10.490 0.393 -21.916 1.00 94.19 86 LYS A CA 1
ATOM 631 C C . LYS A 1 86 ? 9.232 1.250 -22.109 1.00 94.19 86 LYS A C 1
ATOM 633 O O . LYS A 1 86 ? 9.132 1.949 -23.119 1.00 94.19 86 LYS A O 1
ATOM 638 N N . PRO A 1 87 ? 8.254 1.171 -21.188 1.00 93.75 87 PRO A N 1
ATOM 639 C CA . PRO A 1 87 ? 7.035 1.963 -21.296 1.00 93.75 87 PRO A CA 1
ATOM 640 C C . PRO A 1 87 ? 7.390 3.451 -21.377 1.00 93.75 87 PRO A C 1
ATOM 642 O O . PRO A 1 87 ? 8.140 3.960 -20.549 1.00 93.75 87 PRO A O 1
ATOM 645 N N . THR A 1 88 ? 6.868 4.138 -22.391 1.00 91.62 88 THR A N 1
ATOM 646 C CA . THR A 1 88 ? 7.214 5.545 -22.671 1.00 91.62 88 THR A CA 1
ATOM 647 C C . THR A 1 88 ? 6.132 6.514 -22.222 1.00 91.62 88 THR A C 1
ATOM 649 O O . THR A 1 88 ? 6.393 7.703 -22.049 1.00 91.62 88 THR A O 1
ATOM 652 N N . THR A 1 89 ? 4.912 6.013 -22.020 1.00 95.81 89 THR A N 1
ATOM 653 C CA . THR A 1 89 ? 3.771 6.811 -21.570 1.00 95.81 89 THR A CA 1
ATOM 654 C C . THR A 1 89 ? 3.327 6.418 -20.156 1.00 95.81 89 THR A C 1
ATOM 656 O O . THR A 1 89 ? 3.465 5.253 -19.766 1.00 95.81 89 THR A O 1
ATOM 659 N N . PRO A 1 90 ? 2.719 7.339 -19.382 1.00 95.25 90 PRO A N 1
ATOM 660 C CA . PRO A 1 90 ? 2.174 7.021 -18.059 1.00 95.25 90 PRO A CA 1
ATOM 661 C C . PRO A 1 90 ? 1.154 5.872 -18.074 1.00 95.25 90 PRO A C 1
ATOM 663 O O . PRO A 1 90 ? 1.083 5.080 -17.135 1.00 95.25 90 PRO A O 1
ATOM 666 N N . GLN A 1 91 ? 0.366 5.751 -19.146 1.00 96.12 91 GLN A N 1
ATOM 667 C CA . GLN A 1 91 ? -0.631 4.694 -19.311 1.00 96.12 91 GLN A CA 1
ATOM 668 C C . GLN A 1 91 ? 0.023 3.326 -19.530 1.00 96.12 91 GLN A C 1
ATOM 670 O O . GLN A 1 91 ? -0.409 2.346 -18.923 1.00 96.12 91 GLN A O 1
ATOM 675 N N . GLU A 1 92 ? 1.072 3.260 -20.354 1.00 96.50 92 GLU A N 1
ATOM 676 C CA . GLU A 1 92 ? 1.866 2.042 -20.552 1.00 96.50 92 GLU A CA 1
ATOM 677 C C . GLU A 1 92 ? 2.574 1.629 -19.262 1.00 96.50 92 GLU A C 1
ATOM 679 O O . GLU A 1 92 ? 2.540 0.456 -18.895 1.00 96.50 92 GLU A O 1
ATOM 684 N N . LEU A 1 93 ? 3.150 2.591 -18.534 1.00 97.44 93 LEU A N 1
ATOM 685 C CA . LEU A 1 93 ? 3.802 2.334 -17.253 1.00 97.44 93 LEU A CA 1
ATOM 686 C C . LEU A 1 93 ? 2.800 1.790 -16.227 1.00 97.44 93 LEU A C 1
ATOM 688 O O . LEU A 1 93 ? 3.064 0.786 -15.566 1.00 97.44 93 LEU A O 1
ATOM 692 N N . ARG A 1 94 ? 1.606 2.387 -16.145 1.00 96.94 94 ARG A N 1
ATOM 693 C CA . ARG A 1 94 ? 0.523 1.890 -15.287 1.00 96.94 94 ARG A CA 1
ATOM 694 C C . ARG A 1 94 ? 0.083 0.484 -15.680 1.00 96.94 94 ARG A C 1
ATOM 696 O O . ARG A 1 94 ? -0.106 -0.356 -14.803 1.00 96.94 94 ARG A O 1
ATOM 703 N N . ALA A 1 95 ? -0.070 0.211 -16.973 1.00 97.12 95 ALA A N 1
ATOM 704 C CA . ALA A 1 95 ? -0.424 -1.119 -17.458 1.00 97.12 95 ALA A CA 1
ATOM 705 C C . ALA A 1 95 ? 0.654 -2.155 -17.101 1.00 97.12 95 ALA A C 1
ATOM 707 O O . ALA A 1 95 ? 0.319 -3.237 -16.621 1.00 97.12 95 ALA A O 1
ATOM 708 N N . PHE A 1 96 ? 1.932 -1.801 -17.260 1.00 97.88 96 PHE A N 1
ATOM 709 C CA . PHE A 1 96 ? 3.062 -2.637 -16.862 1.00 97.88 96 PHE A CA 1
ATOM 710 C C . PHE A 1 96 ? 3.028 -2.956 -15.362 1.00 97.88 96 PHE A C 1
ATOM 712 O O . PHE A 1 96 ? 3.080 -4.126 -14.979 1.00 97.88 96 PHE A O 1
ATOM 719 N N . VAL A 1 97 ? 2.860 -1.941 -14.506 1.00 97.12 97 VAL A N 1
ATOM 720 C CA . VAL A 1 97 ? 2.793 -2.148 -13.052 1.00 97.12 97 VAL A CA 1
ATOM 721 C C . VAL A 1 97 ? 1.618 -3.053 -12.678 1.00 97.12 97 VAL A C 1
ATOM 723 O O . VAL A 1 97 ? 1.791 -3.990 -11.907 1.00 97.12 97 VAL A O 1
ATOM 726 N N . LEU A 1 98 ? 0.432 -2.849 -13.255 1.00 96.69 98 LEU A N 1
ATOM 727 C CA . LEU A 1 98 ? -0.732 -3.695 -12.960 1.00 96.69 98 LEU A CA 1
ATOM 728 C C . LEU A 1 98 ? -0.586 -5.139 -13.469 1.00 96.69 98 LEU A C 1
ATOM 730 O O . LEU A 1 98 ? -1.230 -6.041 -12.925 1.00 96.69 98 LEU A O 1
ATOM 734 N N . ALA A 1 99 ? 0.248 -5.364 -14.486 1.00 96.50 99 ALA A N 1
ATOM 735 C CA . ALA A 1 99 ? 0.558 -6.694 -14.998 1.00 96.50 99 ALA A CA 1
ATOM 736 C C . ALA A 1 99 ? 1.571 -7.443 -14.116 1.00 96.50 99 ALA A C 1
ATOM 738 O O . ALA A 1 99 ? 1.416 -8.645 -13.909 1.00 96.50 99 ALA A O 1
ATOM 739 N N . GLU A 1 100 ? 2.575 -6.751 -13.571 1.00 97.12 100 GLU A N 1
ATOM 740 C CA . GLU A 1 100 ? 3.683 -7.365 -12.820 1.00 97.12 100 GLU A CA 1
ATOM 741 C C . GLU A 1 100 ? 3.516 -7.296 -11.291 1.00 97.12 100 GLU A C 1
ATOM 743 O O . GLU A 1 100 ? 4.158 -8.060 -10.568 1.00 97.12 100 GLU A O 1
ATOM 748 N N . PHE A 1 101 ? 2.613 -6.450 -10.785 1.00 96.50 101 PHE A N 1
ATOM 749 C CA . PHE A 1 101 ? 2.369 -6.252 -9.355 1.00 96.50 101 PHE A CA 1
ATOM 750 C C . PHE A 1 101 ? 0.898 -6.460 -8.970 1.00 96.50 101 PHE A C 1
ATOM 752 O O . PHE A 1 101 ? -0.034 -6.305 -9.769 1.00 96.50 101 PHE A O 1
ATOM 759 N N . ILE A 1 102 ? 0.692 -6.829 -7.708 1.00 95.31 102 ILE A N 1
ATOM 760 C CA . ILE A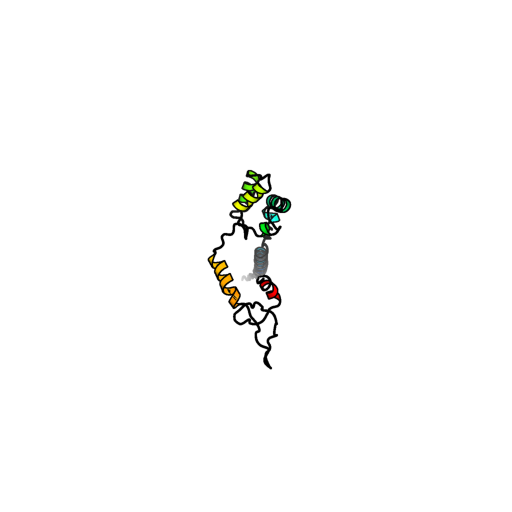 1 102 ? -0.593 -6.782 -7.014 1.00 95.31 102 ILE A CA 1
ATOM 761 C C . ILE A 1 102 ? -0.621 -5.471 -6.229 1.00 95.31 102 ILE A C 1
ATOM 763 O O . ILE A 1 102 ? 0.074 -5.327 -5.227 1.00 95.31 102 ILE A O 1
ATOM 767 N N . VAL A 1 103 ? -1.409 -4.518 -6.703 1.00 93.81 103 VAL A N 1
ATOM 768 C CA . VAL A 1 103 ? -1.602 -3.192 -6.125 1.00 93.81 103 VAL A CA 1
ATOM 769 C C . VAL A 1 103 ? -2.874 -3.202 -5.259 1.00 93.81 103 VAL A C 1
ATOM 771 O O . VAL A 1 103 ? -3.967 -3.448 -5.794 1.00 93.81 103 VAL A O 1
ATOM 774 N N . PRO A 1 104 ? -2.760 -2.946 -3.940 1.00 89.44 104 PRO A N 1
ATOM 775 C CA . PRO A 1 104 ? -3.900 -2.901 -3.025 1.00 89.44 104 PRO A CA 1
ATOM 776 C C . PRO A 1 104 ? -4.990 -1.925 -3.486 1.00 89.44 104 PRO A C 1
ATOM 778 O O . PRO A 1 104 ? -4.696 -0.819 -3.925 1.00 89.44 104 PRO A O 1
ATOM 781 N N . GLY A 1 105 ? -6.255 -2.333 -3.402 1.00 85.12 105 GLY A N 1
ATOM 782 C CA . GLY A 1 105 ? -7.416 -1.536 -3.802 1.00 85.12 105 GLY A CA 1
ATOM 783 C C . GLY A 1 105 ? -7.675 -1.467 -5.311 1.00 85.12 105 GLY A C 1
ATOM 784 O O . GLY A 1 105 ? -8.749 -1.017 -5.704 1.00 85.12 105 GLY A O 1
ATOM 785 N N . ILE A 1 106 ? -6.739 -1.916 -6.160 1.00 89.94 106 ILE A N 1
ATOM 786 C CA . ILE A 1 106 ? -6.865 -1.818 -7.625 1.00 89.94 106 ILE A CA 1
ATOM 787 C C . ILE A 1 106 ? -7.036 -3.193 -8.268 1.00 89.94 106 ILE A C 1
ATOM 789 O O . ILE A 1 106 ? -7.996 -3.422 -9.002 1.00 89.94 106 ILE A O 1
ATOM 793 N N . ASN A 1 107 ? -6.099 -4.111 -8.021 1.00 89.62 107 ASN A N 1
ATOM 794 C CA . ASN A 1 107 ? -6.135 -5.470 -8.570 1.00 89.62 107 ASN A CA 1
ATOM 795 C C . ASN A 1 107 ? -5.876 -6.543 -7.492 1.00 89.62 107 ASN A C 1
ATOM 797 O O . ASN A 1 107 ? -5.555 -7.691 -7.814 1.00 89.62 107 ASN A O 1
ATOM 801 N N . ASP A 1 108 ? -6.050 -6.185 -6.214 1.00 83.12 108 ASP A N 1
ATOM 802 C CA . ASP A 1 108 ? -6.025 -7.110 -5.085 1.00 83.12 108 ASP A CA 1
ATOM 803 C C . ASP A 1 108 ? -7.381 -7.829 -4.937 1.00 83.12 108 ASP A C 1
ATOM 805 O O . ASP A 1 108 ? -8.242 -7.530 -4.104 1.00 83.12 108 ASP A O 1
ATOM 809 N N . THR A 1 109 ? -7.580 -8.887 -5.715 1.00 70.38 109 THR A N 1
ATOM 810 C CA . THR A 1 109 ? -8.640 -9.868 -5.435 1.00 70.38 109 THR A CA 1
ATOM 811 C C . THR A 1 109 ? -8.293 -10.696 -4.189 1.00 70.38 109 THR A C 1
ATOM 813 O O . THR A 1 109 ? -8.122 -11.909 -4.258 1.00 70.38 109 THR A O 1
ATOM 816 N N . ALA A 1 110 ? -8.152 -10.058 -3.022 1.00 63.34 110 ALA A N 1
ATOM 817 C CA . ALA A 1 110 ? -8.128 -10.773 -1.751 1.00 63.34 110 ALA A CA 1
ATOM 818 C C . ALA A 1 110 ? -9.481 -11.480 -1.546 1.00 63.34 110 ALA A C 1
ATOM 820 O O . ALA A 1 110 ? -10.507 -10.974 -2.025 1.00 63.34 110 ALA A O 1
ATOM 821 N N . PRO A 1 111 ? -9.524 -12.616 -0.823 1.00 63.38 111 PRO A N 1
ATOM 822 C CA . PRO A 1 111 ? -10.749 -13.384 -0.655 1.00 63.38 111 PRO A CA 1
ATOM 823 C C . PRO A 1 111 ? -11.8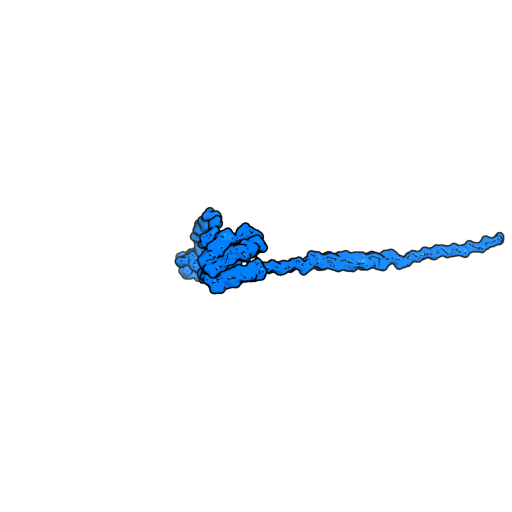39 -12.511 -0.031 1.00 63.38 111 PRO A C 1
ATOM 825 O O . PRO A 1 111 ? -11.727 -12.090 1.124 1.00 63.38 111 PRO A O 1
ATOM 828 N N . THR A 1 112 ? -12.914 -12.263 -0.781 1.00 64.31 112 THR A N 1
ATOM 829 C CA . THR A 1 112 ? -14.073 -11.463 -0.353 1.00 64.31 112 THR A CA 1
ATOM 830 C C . THR A 1 112 ? -14.595 -11.902 1.019 1.00 64.31 112 THR A C 1
ATOM 832 O O . THR A 1 112 ? -15.051 -11.072 1.801 1.00 64.31 112 THR A O 1
ATOM 835 N N . ALA A 1 113 ? -14.442 -13.187 1.354 1.00 75.25 113 ALA A N 1
ATOM 836 C CA . ALA A 1 113 ? -14.803 -13.773 2.640 1.00 75.25 113 ALA A CA 1
ATOM 837 C C . ALA A 1 113 ? -14.123 -13.109 3.855 1.00 75.25 113 ALA A C 1
ATOM 839 O O . ALA A 1 113 ? -14.803 -12.850 4.844 1.00 75.25 113 ALA A O 1
ATOM 840 N N . MET A 1 114 ? -12.823 -12.783 3.799 1.00 78.06 114 MET A N 1
ATOM 841 C CA . MET A 1 114 ? -12.129 -12.170 4.945 1.00 78.06 114 MET A CA 1
ATOM 842 C C . MET A 1 114 ? -12.588 -10.725 5.161 1.00 78.06 114 MET A C 1
ATOM 844 O O . MET A 1 114 ? -12.922 -10.334 6.277 1.00 78.06 114 MET A O 1
ATOM 848 N N . ARG A 1 115 ? -12.687 -9.941 4.079 1.00 78.56 115 ARG A N 1
ATOM 849 C CA . ARG A 1 115 ? -13.223 -8.571 4.139 1.00 78.56 115 ARG A CA 1
ATOM 850 C C . ARG A 1 115 ? -14.671 -8.552 4.631 1.00 78.56 115 ARG A C 1
ATOM 852 O O . ARG A 1 115 ? -15.019 -7.730 5.475 1.00 78.56 115 ARG A O 1
ATOM 859 N N . ALA A 1 116 ? -15.498 -9.484 4.159 1.00 80.50 116 ALA A N 1
ATOM 860 C CA . ALA A 1 116 ? -16.872 -9.637 4.626 1.00 80.50 116 ALA A CA 1
ATOM 861 C C . ALA A 1 116 ? -16.935 -9.997 6.119 1.00 80.50 116 ALA A C 1
ATOM 863 O O . ALA A 1 116 ? -17.746 -9.429 6.848 1.00 80.50 116 ALA A O 1
ATOM 864 N N . HIS A 1 117 ? -16.053 -10.884 6.589 1.00 84.00 117 HIS A N 1
ATOM 865 C CA . HIS A 1 117 ? -15.970 -11.256 8.000 1.00 84.00 117 HIS A CA 1
ATOM 866 C C . HIS A 1 117 ? -15.585 -10.068 8.892 1.00 84.00 117 HIS A C 1
ATOM 868 O O . HIS A 1 117 ? -16.263 -9.811 9.885 1.00 84.00 117 HIS A O 1
ATOM 874 N N . ILE A 1 118 ? -14.565 -9.291 8.505 1.00 85.19 118 ILE A N 1
ATOM 875 C CA . ILE A 1 118 ? -14.162 -8.075 9.230 1.00 85.19 118 ILE A CA 1
ATOM 876 C C . ILE A 1 118 ? -15.333 -7.087 9.305 1.00 85.19 118 ILE A C 1
ATOM 878 O O . ILE A 1 118 ? -15.660 -6.607 10.388 1.00 85.19 118 ILE A O 1
ATOM 882 N N . LYS A 1 119 ? -16.030 -6.850 8.185 1.00 84.75 119 LYS A N 1
ATOM 883 C CA . LYS A 1 119 ? -17.197 -5.956 8.147 1.00 84.75 119 LYS A CA 1
ATOM 884 C C . LYS A 1 119 ? -18.334 -6.436 9.058 1.00 84.75 119 LYS A C 1
ATOM 886 O O . LYS A 1 119 ? -19.017 -5.617 9.666 1.00 84.75 119 LYS A O 1
ATOM 891 N N . ALA A 1 120 ? -18.537 -7.748 9.168 1.00 86.12 120 ALA A N 1
ATOM 892 C CA . ALA A 1 120 ? -19.538 -8.334 10.059 1.00 86.12 120 ALA A CA 1
ATOM 893 C C . ALA A 1 120 ? -19.159 -8.230 11.551 1.00 86.12 120 ALA A C 1
ATOM 895 O O . ALA A 1 120 ? -20.043 -8.207 12.410 1.00 86.12 120 ALA A O 1
ATOM 896 N N . LEU A 1 121 ? -17.863 -8.153 11.873 1.00 88.06 121 LEU A N 1
ATOM 897 C CA . LEU A 1 121 ? -17.372 -7.977 13.242 1.00 88.06 121 LEU A CA 1
ATOM 898 C C . LEU A 1 121 ? -17.452 -6.525 13.721 1.00 88.06 121 LEU A C 1
ATOM 900 O O . LEU A 1 121 ? -17.716 -6.303 14.902 1.00 88.06 121 LEU A O 1
ATOM 904 N N . SER A 1 122 ? -17.264 -5.541 12.835 1.00 85.88 122 SER A N 1
ATOM 905 C CA . SER A 1 122 ? -17.185 -4.120 13.208 1.00 85.88 122 SER A CA 1
ATOM 906 C C . SER A 1 122 ? -18.320 -3.636 14.132 1.00 85.88 122 SER A C 1
ATOM 908 O O . SER A 1 122 ? -18.001 -3.030 15.155 1.00 85.88 122 SER A O 1
ATOM 910 N N . PRO A 1 123 ? -19.616 -3.946 13.896 1.00 86.81 123 PRO A N 1
ATOM 911 C CA . PRO A 1 123 ? -20.692 -3.495 14.785 1.00 86.81 123 PRO A CA 1
ATOM 912 C C . PRO A 1 123 ? -20.597 -4.051 16.212 1.00 86.81 123 PRO A C 1
ATOM 914 O O . PRO A 1 123 ? -21.064 -3.416 17.152 1.00 86.81 123 PRO A O 1
ATOM 917 N N . GLN A 1 124 ? -19.983 -5.224 16.394 1.00 86.88 124 GLN A N 1
ATOM 918 C CA . GLN A 1 124 ? -19.840 -5.871 17.704 1.00 86.88 124 GLN A CA 1
ATOM 919 C C . GLN A 1 124 ? -18.740 -5.231 18.557 1.00 86.88 124 GLN A C 1
ATOM 921 O O . GLN A 1 124 ? -18.719 -5.390 19.782 1.00 86.88 124 GLN A O 1
ATOM 926 N N . LEU A 1 125 ? -17.819 -4.508 17.920 1.00 88.88 125 LEU A N 1
ATOM 927 C CA . LEU A 1 125 ? -16.712 -3.821 18.578 1.00 88.88 125 LEU A CA 1
ATOM 928 C C . LEU A 1 125 ? -17.051 -2.373 18.944 1.00 88.88 125 LEU A C 1
ATOM 930 O O . LEU A 1 125 ? -16.301 -1.754 19.689 1.00 88.88 125 LEU A O 1
ATOM 934 N N . VAL A 1 126 ? -18.192 -1.849 18.493 1.00 88.44 126 VAL A N 1
ATOM 935 C CA . VAL A 1 126 ? -18.670 -0.522 18.891 1.00 88.44 126 VAL A CA 1
ATOM 936 C C . VAL A 1 126 ? -19.303 -0.596 20.280 1.00 88.44 126 VAL A C 1
ATOM 938 O O . VAL A 1 126 ? -20.099 -1.488 20.592 1.00 88.44 126 VAL A O 1
ATOM 941 N N . ARG A 1 127 ? -18.946 0.350 21.142 1.00 85.69 127 ARG A N 1
ATOM 942 C CA . ARG A 1 127 ? -19.604 0.621 22.417 1.00 85.69 127 ARG A CA 1
ATOM 943 C C . ARG A 1 127 ? -20.345 1.941 22.316 1.00 85.69 127 ARG A C 1
ATOM 945 O O . ARG A 1 127 ? -19.899 2.877 21.656 1.00 85.69 127 ARG A O 1
ATOM 952 N N . ARG A 1 128 ? -21.516 1.973 22.940 1.00 83.38 128 ARG A N 1
ATOM 953 C CA . ARG A 1 128 ? -22.307 3.177 23.157 1.00 83.38 128 ARG A CA 1
ATOM 954 C C . ARG A 1 128 ? -22.580 3.224 24.644 1.00 83.38 128 ARG A C 1
ATOM 956 O O . ARG A 1 128 ? -23.266 2.334 25.152 1.00 83.38 128 ARG A O 1
ATOM 963 N N . ASP A 1 129 ? -22.043 4.228 25.312 1.00 70.31 129 ASP A N 1
ATOM 964 C CA . ASP A 1 129 ? -22.364 4.477 26.707 1.00 70.31 129 ASP A CA 1
ATOM 965 C C . ASP A 1 129 ? -23.753 5.125 26.714 1.00 70.31 129 ASP A C 1
ATOM 967 O O . ASP A 1 129 ? -23.921 6.326 26.553 1.00 70.31 129 ASP A O 1
ATOM 971 N N . ALA A 1 130 ? -24.793 4.290 26.740 1.00 56.34 130 ALA A N 1
ATOM 972 C CA . ALA A 1 130 ? -26.180 4.753 26.690 1.00 56.34 130 ALA A CA 1
ATOM 973 C C . ALA A 1 130 ? -26.709 5.185 28.071 1.00 56.34 130 ALA A C 1
ATOM 975 O O . ALA A 1 130 ? -27.847 5.639 28.177 1.00 56.34 130 ALA A O 1
ATOM 976 N N . GLN A 1 131 ? -25.926 4.992 29.135 1.00 56.94 131 GLN A N 1
ATOM 977 C CA . GLN A 1 131 ? -26.344 5.153 30.526 1.00 56.94 131 GLN A CA 1
ATOM 978 C C . GLN A 1 131 ? -25.298 5.948 31.305 1.00 56.94 131 GLN A C 1
ATOM 980 O O . GLN A 1 131 ? -24.102 5.679 31.201 1.00 56.94 131 GLN A O 1
ATOM 985 N N . ALA A 1 132 ? -25.773 6.911 32.099 1.00 61.66 132 ALA A N 1
ATOM 986 C CA . ALA A 1 132 ? -24.933 7.683 33.005 1.00 61.66 132 ALA A CA 1
ATOM 987 C C . ALA A 1 132 ? -24.201 6.742 33.986 1.00 61.66 132 ALA A C 1
ATOM 989 O O . ALA A 1 132 ? -24.812 5.769 34.440 1.00 61.66 132 ALA A O 1
ATOM 990 N N . PRO A 1 133 ? -22.924 7.015 34.316 1.00 71.44 133 PRO A N 1
ATOM 991 C CA . PRO A 1 133 ? -22.142 6.141 35.182 1.00 71.44 133 PRO A CA 1
ATOM 992 C C . PRO A 1 133 ? -22.825 5.952 36.540 1.00 71.44 133 PRO A C 1
ATOM 994 O O . PRO A 1 133 ? -23.322 6.913 37.136 1.00 71.44 133 PRO A O 1
ATOM 997 N N . HIS A 1 134 ? -22.843 4.716 37.041 1.00 74.88 134 HIS A N 1
ATOM 998 C CA . HIS A 1 134 ? -23.322 4.445 38.391 1.00 74.88 134 HIS A CA 1
ATOM 999 C C . HIS A 1 134 ? -22.240 4.812 39.412 1.00 74.88 134 HIS A C 1
ATOM 1001 O O . HIS A 1 134 ? -21.040 4.786 39.129 1.00 74.88 134 HIS A O 1
ATOM 1007 N N . ALA A 1 135 ? -22.651 5.143 40.638 1.00 78.69 135 ALA A N 1
ATOM 1008 C CA . ALA A 1 135 ? -21.705 5.418 41.713 1.00 78.69 135 ALA A CA 1
ATOM 1009 C C . ALA A 1 135 ? -20.841 4.171 41.993 1.00 78.69 135 ALA A C 1
ATOM 1011 O O . ALA A 1 135 ? -21.364 3.138 42.409 1.00 78.69 135 ALA A O 1
ATOM 1012 N N . GLY A 1 136 ? -19.527 4.284 41.771 1.00 80.19 136 GLY A N 1
ATOM 1013 C CA . GLY A 1 136 ? -18.558 3.194 41.942 1.00 80.19 136 GLY A CA 1
ATOM 1014 C C . GLY A 1 136 ? -18.020 2.584 40.642 1.00 80.19 136 GLY A C 1
ATOM 1015 O O . GLY A 1 136 ? -17.114 1.756 40.718 1.00 80.19 136 GLY A O 1
ATOM 1016 N N . ASP A 1 137 ? -18.515 2.999 39.471 1.00 81.44 137 ASP A N 1
ATOM 1017 C CA . ASP A 1 137 ? -17.937 2.590 38.188 1.00 81.44 137 ASP A CA 1
ATOM 1018 C C . ASP A 1 137 ? -16.570 3.254 37.951 1.00 81.44 137 ASP A C 1
ATOM 1020 O O . ASP A 1 137 ? -16.384 4.450 38.181 1.00 81.44 137 ASP A O 1
ATOM 1024 N N . SER A 1 138 ? -15.604 2.472 37.462 1.00 83.19 138 SER A N 1
ATOM 1025 C CA . SER A 1 138 ? -14.281 2.968 37.055 1.00 83.19 138 SER A CA 1
ATOM 1026 C C . SER A 1 138 ? -14.233 3.445 35.603 1.00 83.19 138 SER A C 1
ATOM 1028 O O . SER A 1 138 ? -13.270 4.101 35.209 1.00 83.19 138 SER A O 1
ATOM 1030 N N . ALA A 1 139 ? -15.236 3.078 34.802 1.00 81.69 139 ALA A N 1
ATOM 1031 C CA . ALA A 1 139 ? -15.283 3.398 33.385 1.00 81.69 139 ALA A CA 1
ATOM 1032 C C . ALA A 1 139 ? -15.566 4.892 33.180 1.00 81.69 139 ALA A C 1
ATOM 1034 O O . ALA A 1 139 ? -16.491 5.459 33.764 1.00 81.69 139 ALA A O 1
ATOM 1035 N N . ILE A 1 140 ? -14.771 5.527 32.322 1.00 80.94 140 ILE A N 1
ATOM 1036 C CA . ILE A 1 140 ? -14.965 6.927 31.942 1.00 80.94 140 ILE A CA 1
ATOM 1037 C C . ILE A 1 140 ? -16.036 6.980 30.854 1.00 80.94 140 ILE A C 1
ATOM 1039 O O . ILE A 1 140 ? -15.863 6.398 29.787 1.00 80.94 140 ILE A O 1
ATOM 1043 N N . HIS A 1 141 ? -17.123 7.698 31.127 1.00 82.00 141 HIS A N 1
ATOM 1044 C CA . HIS A 1 141 ? -18.231 7.863 30.192 1.00 82.00 141 HIS A CA 1
ATOM 1045 C C . HIS A 1 141 ? -17.835 8.732 28.990 1.00 82.00 141 HIS A C 1
ATOM 1047 O O . HIS A 1 141 ? -17.301 9.831 29.164 1.00 82.00 141 HIS A O 1
ATOM 1053 N N . LEU A 1 142 ? -18.159 8.271 27.779 1.00 81.12 142 LEU A N 1
ATOM 1054 C CA . LEU A 1 142 ? -17.956 9.009 26.531 1.00 81.12 142 LEU A CA 1
ATOM 1055 C C . LEU A 1 142 ? -19.293 9.282 25.831 1.00 81.12 142 LEU A C 1
ATOM 1057 O O . LEU A 1 142 ? -20.105 8.385 25.635 1.00 81.12 142 LEU A O 1
ATOM 1061 N N . GLU A 1 143 ? -19.514 10.528 25.405 1.00 81.38 143 GLU A N 1
ATOM 1062 C CA . GLU A 1 143 ? -20.764 10.934 24.736 1.00 81.38 143 GLU A CA 1
ATOM 1063 C C . GLU A 1 143 ? -20.934 10.323 23.336 1.00 81.38 143 GLU A C 1
ATOM 1065 O O . GLU A 1 143 ? -22.053 10.175 22.846 1.00 81.38 143 GLU A O 1
ATOM 1070 N N . GLN A 1 144 ? -19.823 9.991 22.673 1.00 83.62 144 GLN A N 1
ATOM 1071 C CA . GLN A 1 144 ? -19.810 9.460 21.311 1.00 83.62 144 GLN A CA 1
ATOM 1072 C C . GLN A 1 144 ? -19.518 7.955 21.309 1.00 83.62 144 GLN A C 1
ATOM 1074 O O . GLN A 1 144 ? -18.755 7.484 22.156 1.00 83.62 144 GLN A O 1
ATOM 1079 N N . PRO A 1 145 ? -20.058 7.190 20.341 1.00 85.56 145 PRO A N 1
ATOM 1080 C CA . PRO A 1 145 ? -19.693 5.790 20.169 1.00 85.56 145 PRO A CA 1
ATOM 1081 C C . PRO A 1 145 ? -18.187 5.623 19.941 1.00 85.56 145 PRO A C 1
ATOM 1083 O O . PRO A 1 145 ? -17.567 6.418 19.235 1.00 85.56 145 PRO A O 1
ATOM 1086 N N . TYR A 1 146 ? -17.608 4.558 20.487 1.00 84.75 146 TYR A N 1
ATOM 1087 C CA . TYR A 1 146 ? -16.187 4.251 20.323 1.00 84.75 146 TYR A CA 1
ATOM 1088 C C . TYR A 1 146 ? -15.952 2.762 20.083 1.00 84.75 146 TYR A C 1
ATOM 1090 O O . TYR A 1 146 ? -16.721 1.910 20.531 1.00 84.75 146 TYR A O 1
ATOM 1098 N N . VAL A 1 147 ? -14.886 2.441 19.352 1.00 86.94 147 VAL A N 1
ATOM 1099 C CA . VAL A 1 147 ? -14.478 1.060 19.071 1.00 86.94 147 VAL A CA 1
ATOM 1100 C C . VAL A 1 147 ? -13.561 0.537 20.178 1.00 86.94 147 VAL A C 1
ATOM 1102 O O . VAL A 1 147 ? -12.644 1.224 20.624 1.00 86.94 147 VAL A O 1
ATOM 1105 N N . VAL A 1 148 ? -13.784 -0.709 20.600 1.00 88.44 148 VAL A N 1
ATOM 1106 C CA . VAL A 1 148 ? -12.921 -1.424 21.550 1.00 88.44 148 VAL A CA 1
ATOM 1107 C C . VAL A 1 148 ? -12.213 -2.603 20.878 1.00 88.44 148 VAL A C 1
ATOM 1109 O O . VAL A 1 148 ? -12.758 -3.185 19.940 1.00 88.44 148 VAL A O 1
ATOM 1112 N N . PRO A 1 149 ? -11.040 -3.036 21.379 1.00 87.25 149 PRO A N 1
ATOM 1113 C CA . PRO A 1 149 ? -10.342 -4.208 20.840 1.00 87.25 149 PRO A CA 1
ATOM 1114 C C . PRO A 1 149 ? -11.162 -5.506 20.912 1.00 87.25 149 PRO A C 1
ATOM 1116 O O . PRO A 1 149 ? -10.974 -6.410 20.102 1.00 87.25 149 PRO A O 1
ATOM 1119 N N . GLY A 1 150 ? -12.074 -5.601 21.885 1.00 86.25 150 GLY A N 1
ATOM 1120 C CA . GLY A 1 150 ? -12.932 -6.762 22.103 1.00 86.25 150 GLY A CA 1
ATOM 1121 C C . GLY A 1 150 ? -12.475 -7.668 23.251 1.00 86.25 150 GLY A C 1
ATOM 1122 O O . GLY A 1 150 ? -11.441 -7.466 23.892 1.00 86.25 150 GLY A O 1
ATOM 1123 N N . GLY A 1 151 ? -13.296 -8.677 23.554 1.00 87.56 151 GLY A N 1
ATOM 1124 C CA . GLY A 1 151 ? -13.061 -9.603 24.666 1.00 87.56 151 GLY A CA 1
ATOM 1125 C C . GLY A 1 151 ? -13.113 -8.911 26.032 1.00 87.56 151 GLY A C 1
ATOM 1126 O O . GLY A 1 151 ? -14.104 -8.267 26.376 1.00 87.56 151 GLY A O 1
ATOM 1127 N N . ARG A 1 152 ? -12.040 -9.051 26.824 1.00 88.81 152 ARG A N 1
ATOM 1128 C CA . ARG A 1 152 ? -11.928 -8.448 28.167 1.00 88.81 152 ARG A CA 1
ATOM 1129 C C . ARG A 1 152 ? -11.695 -6.934 28.151 1.00 88.81 152 ARG A C 1
ATOM 1131 O O . ARG A 1 152 ? -11.772 -6.302 29.198 1.00 88.81 152 ARG A O 1
ATOM 1138 N N . PHE A 1 153 ? -11.388 -6.374 26.986 1.00 88.00 153 PHE A N 1
ATOM 1139 C CA . PHE A 1 153 ? -11.098 -4.961 26.800 1.00 88.00 153 PHE A CA 1
ATOM 1140 C C . PHE A 1 153 ? -12.379 -4.246 26.380 1.00 88.00 153 PHE A C 1
ATOM 1142 O O . PHE A 1 153 ? -12.880 -4.443 25.270 1.00 88.00 153 PHE A O 1
ATOM 1149 N N . ARG A 1 154 ? -12.948 -3.481 27.314 1.00 85.25 154 ARG A N 1
ATOM 1150 C CA . ARG A 1 154 ? -14.289 -2.891 27.188 1.00 85.25 154 ARG A CA 1
ATOM 1151 C C . ARG A 1 154 ? -14.301 -1.363 27.183 1.00 85.25 154 ARG A C 1
ATOM 1153 O O . ARG A 1 154 ? -15.375 -0.801 27.028 1.00 85.25 154 ARG A O 1
ATOM 1160 N N . GLU A 1 155 ? -13.138 -0.733 27.306 1.00 85.56 155 GLU A N 1
ATOM 1161 C CA . GLU A 1 155 ? -12.953 0.720 27.351 1.00 85.56 155 GLU A CA 1
ATOM 1162 C C . GLU A 1 155 ? -12.125 1.198 26.148 1.00 85.56 155 GLU A C 1
ATOM 1164 O O . GLU A 1 155 ? -11.447 0.403 25.485 1.00 85.56 155 GLU A O 1
ATOM 1169 N N . MET A 1 156 ? -12.191 2.499 25.861 1.00 81.94 156 MET A N 1
ATOM 1170 C CA . MET A 1 156 ? -11.441 3.141 24.781 1.00 81.94 156 MET A CA 1
ATOM 1171 C C . MET A 1 156 ? -9.928 3.116 25.056 1.00 81.94 156 MET A C 1
ATOM 1173 O O . MET A 1 156 ? -9.475 3.459 26.145 1.00 81.94 156 MET A O 1
ATOM 1177 N N . TYR A 1 157 ? -9.129 2.772 24.043 1.00 83.00 157 TYR A N 1
ATOM 1178 C CA . TYR A 1 157 ? -7.665 2.835 24.105 1.00 83.00 157 TYR A CA 1
ATOM 1179 C C . TYR A 1 157 ? -7.153 4.039 23.317 1.00 83.00 157 TYR A C 1
ATOM 1181 O O . TYR A 1 157 ? -7.608 4.290 22.207 1.00 83.00 157 TYR A O 1
ATOM 1189 N N . TYR A 1 158 ? -6.155 4.753 23.842 1.00 76.56 158 TYR A N 1
ATOM 1190 C CA . TYR A 1 158 ? -5.608 5.960 23.201 1.00 76.56 158 TYR A CA 1
ATOM 1191 C C . TYR A 1 158 ? -5.172 5.736 21.738 1.00 76.56 158 TYR A C 1
ATOM 1193 O O . TYR A 1 158 ? -5.482 6.538 20.861 1.00 76.56 158 TYR A O 1
ATOM 1201 N N . TRP A 1 159 ? -4.529 4.602 21.442 1.00 70.25 159 TRP A N 1
ATOM 1202 C CA . TRP A 1 159 ? -4.114 4.257 20.077 1.00 70.25 159 TRP A CA 1
ATOM 1203 C C . TRP A 1 159 ? -5.260 3.712 19.201 1.00 70.25 159 TRP A C 1
ATOM 1205 O O . TRP A 1 159 ? -5.111 3.621 17.984 1.00 70.25 159 TRP A O 1
ATOM 1215 N N . ALA A 1 160 ? -6.424 3.397 19.788 1.00 63.41 160 ALA A N 1
ATOM 1216 C CA . ALA A 1 160 ? -7.610 2.941 19.060 1.00 63.41 160 ALA A CA 1
ATOM 1217 C C . ALA A 1 160 ? -8.332 4.072 18.308 1.00 63.41 160 ALA A C 1
ATOM 1219 O O . ALA A 1 160 ? -9.230 3.787 17.515 1.00 63.41 160 ALA A O 1
ATOM 1220 N N . TYR A 1 161 ? -7.900 5.333 18.455 1.00 60.78 161 TYR A N 1
ATOM 1221 C CA . TYR A 1 161 ? -8.348 6.444 17.604 1.00 60.78 161 TYR A CA 1
ATOM 1222 C C . TYR A 1 161 ? -8.276 6.107 16.100 1.00 60.78 161 TYR A C 1
ATOM 1224 O O . TYR A 1 161 ? -9.167 6.486 15.344 1.00 60.78 161 TYR A O 1
ATOM 1232 N N . ILE A 1 162 ? -7.291 5.300 15.681 1.00 59.50 162 ILE A N 1
ATOM 1233 C CA . ILE A 1 162 ? -7.115 4.850 14.287 1.00 59.50 162 ILE A CA 1
ATOM 1234 C C . ILE A 1 162 ? -8.359 4.107 13.756 1.00 59.50 162 ILE A C 1
ATOM 1236 O O . ILE A 1 162 ? -8.673 4.186 12.572 1.00 59.50 162 ILE A O 1
ATOM 1240 N N . THR A 1 163 ? -9.107 3.419 14.623 1.00 57.06 163 THR A N 1
ATOM 1241 C CA . THR A 1 163 ? -10.310 2.664 14.226 1.00 57.06 163 THR A CA 1
ATOM 1242 C C . THR A 1 163 ? -11.584 3.510 14.146 1.00 57.06 163 THR A C 1
ATOM 1244 O O . THR A 1 163 ? -12.506 3.135 13.426 1.00 57.06 163 THR A O 1
ATOM 1247 N N . ASN A 1 164 ? -11.634 4.671 14.812 1.00 54.28 164 ASN A N 1
ATOM 1248 C CA . ASN A 1 164 ? -12.816 5.544 14.831 1.00 54.28 164 ASN A CA 1
ATOM 1249 C C . ASN A 1 164 ? -12.955 6.426 13.574 1.00 54.28 164 ASN A C 1
ATOM 1251 O O . ASN A 1 164 ? -14.008 7.022 13.373 1.00 54.28 164 ASN A O 1
ATOM 1255 N N . ILE A 1 165 ? -11.937 6.497 12.709 1.00 49.88 165 ILE A N 1
ATOM 1256 C CA . ILE A 1 165 ? -11.977 7.308 11.477 1.00 49.88 165 ILE A CA 1
ATOM 1257 C C . ILE A 1 165 ? -12.830 6.658 10.366 1.00 49.88 165 ILE A C 1
ATOM 1259 O O . ILE A 1 165 ? -13.303 7.354 9.476 1.00 49.88 165 ILE A O 1
ATOM 1263 N N . PHE A 1 166 ? -13.108 5.352 10.429 1.00 45.66 166 PHE A N 1
ATOM 1264 C CA . PHE A 1 166 ? -13.814 4.620 9.362 1.00 45.66 166 PHE A CA 1
ATOM 1265 C C . PHE A 1 166 ? -15.323 4.410 9.602 1.00 45.66 166 PHE A C 1
ATOM 1267 O O . PHE A 1 166 ? -15.912 3.493 9.035 1.00 45.66 166 PHE A O 1
ATOM 1274 N N . SER A 1 167 ? -15.964 5.204 10.465 1.00 41.75 167 SER A N 1
ATOM 1275 C CA . SER A 1 167 ? -17.415 5.109 10.733 1.00 41.75 167 SER A CA 1
ATOM 1276 C C . SER A 1 167 ? -18.211 6.381 10.405 1.00 41.75 167 SER A C 1
ATOM 1278 O O . SER A 1 167 ? -19.260 6.606 11.007 1.00 41.75 167 SER A O 1
ATOM 1280 N N . LEU A 1 168 ? -17.754 7.175 9.430 1.00 40.75 168 LEU A N 1
ATOM 1281 C CA . LEU A 1 168 ? -18.559 8.212 8.767 1.00 40.75 168 LEU A CA 1
ATOM 1282 C C . LEU A 1 168 ? -18.819 7.837 7.306 1.00 40.75 168 LEU A C 1
ATOM 1284 O O . LEU A 1 168 ? -17.856 7.391 6.643 1.00 40.75 168 LEU A O 1
#

Sequence (168 aa):
MGPGMSNKTTPRGTALRLRLASALVVTSICVALCANTAPVPSPADQYGALFSDVQENKIFEDGKTFVDAVPRTDPATIMRKFEAAKPTTPQELRAFVLAEFIVPGINDTAPTAMRAHIKALSPQLVRRDAQAPHAGDSAIHLEQPYVVPGGRFREMYYWAYITNIFSL

Foldseek 3Di:
DDDDDDDDDDDPDDPPVVVVVVVVVVVVVVVVVPPDPDDDDQPCRLQPPLLVVCQVLVLDPDSCQLSPKAFPDHSVVLNVVCVVQVDPDSVSSNVSCVVGTHGPPPNPPDPVVVVVVVVVCFVVQKDACPDDDDPPDPADHDHDIAGFPDDPTDHDDPVSVVVVVPPD